Protein AF-K0VIV1-F1 (afdb_monomer_lite)

Foldseek 3Di:
DDDDDDDDPDPPVPVVPPPFPWDWDDDPQKIWTWGDDDNDIGTPDIDGDPD

Radius of gyration: 17.23 Å; chains: 1; bounding box: 35×34×38 Å

Structure (mmCIF, N/CA/C/O backbone):
data_AF-K0VIV1-F1
#
_entry.id   AF-K0VIV1-F1
#
loop_
_atom_site.group_PDB
_atom_site.id
_atom_site.type_symbol
_atom_site.label_atom_id
_atom_site.label_alt_id
_atom_site.label_comp_id
_atom_site.label_asym_id
_atom_site.label_entity_id
_atom_site.label_seq_id
_atom_site.pdbx_PDB_ins_code
_atom_site.Cartn_x
_atom_site.Cartn_y
_atom_site.Cartn_z
_atom_site.occupancy
_atom_site.B_iso_or_equiv
_atom_site.auth_seq_id
_atom_site.auth_comp_id
_atom_site.auth_asym_id
_atom_site.auth_atom_id
_atom_site.pdbx_PDB_model_num
ATOM 1 N N . MET A 1 1 ? -23.332 22.211 14.252 1.00 38.72 1 MET A N 1
ATOM 2 C CA . MET A 1 1 ? -22.415 22.249 15.409 1.00 38.72 1 MET A CA 1
ATOM 3 C C . MET A 1 1 ? -21.093 22.800 14.897 1.00 38.72 1 MET A C 1
ATOM 5 O O . MET A 1 1 ? -20.557 22.236 13.954 1.00 38.72 1 MET A O 1
ATOM 9 N N . GLN A 1 2 ? -20.691 23.984 15.376 1.00 35.12 2 GLN A N 1
ATOM 10 C CA . GLN A 1 2 ? -19.490 24.703 14.930 1.00 35.12 2 GLN A CA 1
ATOM 11 C C . GLN A 1 2 ? -18.216 23.917 15.283 1.00 35.12 2 GLN A C 1
ATOM 13 O O . GLN A 1 2 ? -18.013 23.599 16.451 1.00 35.12 2 GLN A O 1
ATOM 18 N N . ASN A 1 3 ? -17.338 23.662 14.305 1.00 39.78 3 ASN A N 1
ATOM 19 C CA . ASN A 1 3 ? -15.980 23.192 14.589 1.00 39.78 3 ASN A CA 1
ATOM 20 C C . ASN A 1 3 ? -15.104 24.390 14.960 1.00 39.78 3 ASN A C 1
ATOM 22 O O . ASN A 1 3 ? -14.564 25.087 14.102 1.00 39.78 3 ASN A O 1
ATOM 26 N N . SER A 1 4 ? -15.014 24.631 16.264 1.00 41.84 4 SER A N 1
ATOM 27 C CA . SER A 1 4 ? -14.084 25.577 16.866 1.00 41.84 4 SER A CA 1
ATOM 28 C C . SER A 1 4 ? -12.643 25.069 16.761 1.00 41.84 4 SER A C 1
ATOM 30 O O . SER A 1 4 ? -12.332 23.962 17.187 1.00 41.84 4 SER A O 1
ATOM 32 N N . SER A 1 5 ? -11.798 25.929 16.194 1.00 51.84 5 SER A N 1
ATOM 33 C CA . SER A 1 5 ? -10.378 26.180 16.468 1.00 51.84 5 SER A CA 1
ATOM 34 C C . SER A 1 5 ? -9.529 25.070 17.098 1.00 51.84 5 SER A C 1
ATOM 36 O O . SER A 1 5 ? -9.637 24.806 18.291 1.00 51.84 5 SER A O 1
ATOM 38 N N . VAL A 1 6 ? -8.518 24.596 16.361 1.00 55.53 6 VAL A N 1
ATOM 39 C CA . VAL A 1 6 ? -7.283 24.080 16.972 1.00 55.53 6 VAL A CA 1
ATOM 40 C C . VAL A 1 6 ? -6.079 24.686 16.255 1.00 55.53 6 VAL A C 1
ATOM 42 O O . VAL A 1 6 ? -5.736 24.318 15.137 1.00 55.53 6 VAL A O 1
ATOM 45 N N . SER A 1 7 ? -5.433 25.634 16.931 1.00 53.88 7 SER A N 1
ATOM 46 C CA . SER A 1 7 ? -4.037 25.992 16.707 1.00 53.88 7 SER A CA 1
ATOM 47 C C . SER A 1 7 ? -3.315 25.758 18.025 1.00 53.88 7 SER A C 1
ATOM 49 O O . SER A 1 7 ? -3.418 26.571 18.939 1.00 53.88 7 SER A O 1
ATOM 51 N N . ALA A 1 8 ? -2.584 24.654 18.127 1.00 48.69 8 ALA A N 1
ATOM 52 C CA . ALA A 1 8 ? -1.605 24.452 19.181 1.00 48.69 8 ALA A CA 1
ATOM 53 C C . ALA A 1 8 ? -0.412 23.708 18.584 1.00 48.69 8 ALA A C 1
ATOM 55 O O . ALA A 1 8 ? -0.536 22.588 18.096 1.00 48.69 8 ALA A O 1
ATOM 56 N N . ARG A 1 9 ? 0.743 24.379 18.584 1.00 59.84 9 ARG A N 1
ATOM 57 C CA . ARG A 1 9 ? 2.030 23.763 18.276 1.00 59.84 9 ARG A CA 1
ATOM 58 C C . ARG A 1 9 ? 2.326 22.727 19.354 1.00 59.84 9 ARG A C 1
ATOM 60 O O . ARG A 1 9 ? 2.526 23.077 20.511 1.00 59.84 9 ARG A O 1
ATOM 67 N N . GLY A 1 10 ? 2.353 21.474 18.953 1.00 50.88 10 GLY A N 1
ATOM 68 C CA . GLY A 1 10 ? 2.663 20.327 19.786 1.00 50.88 10 GLY A CA 1
ATOM 69 C C . GLY A 1 10 ? 2.286 19.115 18.964 1.00 50.88 10 GLY A C 1
ATOM 70 O O . GLY A 1 10 ? 1.221 19.115 18.355 1.00 50.88 10 GLY A O 1
ATOM 71 N N . GLU A 1 11 ? 3.184 18.144 18.861 1.00 58.81 11 GLU A N 1
ATOM 72 C CA . GLU A 1 11 ? 2.934 16.874 18.189 1.00 58.81 11 GLU A CA 1
ATOM 73 C C . GLU A 1 11 ? 1.779 16.166 18.903 1.00 58.81 11 GLU A C 1
ATOM 75 O O . GLU A 1 11 ? 1.969 15.350 19.801 1.00 58.81 11 GLU A O 1
ATOM 80 N N . VAL A 1 12 ? 0.547 16.514 18.534 1.00 56.09 12 VAL A N 1
ATOM 81 C CA . VAL A 1 12 ? -0.602 15.668 18.797 1.00 56.09 12 VAL A CA 1
ATOM 82 C C . VAL A 1 12 ? -0.272 14.400 18.034 1.00 56.09 12 VAL A C 1
ATOM 84 O O . VAL A 1 12 ? -0.239 14.412 16.803 1.00 56.09 12 VAL A O 1
ATOM 87 N N . ARG A 1 13 ? 0.053 13.318 18.750 1.00 57.59 13 ARG A N 1
ATOM 88 C CA . ARG A 1 13 ? -0.037 11.986 18.162 1.00 57.59 13 ARG A CA 1
ATOM 89 C C . ARG A 1 13 ? -1.484 11.852 17.734 1.00 57.59 13 ARG A C 1
ATOM 91 O O . ARG A 1 13 ? -2.371 11.636 18.551 1.00 57.59 13 ARG A O 1
ATOM 98 N N . LEU A 1 14 ? -1.706 12.112 16.457 1.00 59.53 14 LEU A N 1
ATOM 99 C CA . LEU A 1 14 ? -2.949 11.822 15.794 1.00 59.53 14 LEU A CA 1
ATOM 100 C C . LEU A 1 14 ? -3.076 10.307 15.921 1.00 59.53 14 LEU A C 1
ATOM 102 O O . LEU A 1 14 ? -2.341 9.576 15.267 1.00 59.53 14 LEU A O 1
ATOM 106 N N . GLU A 1 15 ? -3.946 9.828 16.803 1.00 53.41 15 GLU A N 1
ATOM 107 C CA . GLU A 1 15 ? -4.260 8.396 16.903 1.00 53.41 15 GLU A CA 1
ATOM 108 C C . GLU A 1 15 ? -4.788 7.855 15.552 1.00 53.41 15 GLU A C 1
ATOM 110 O O . GLU A 1 15 ? -4.746 6.660 15.290 1.00 53.41 15 GLU A O 1
ATOM 115 N N . GLU A 1 16 ? -5.175 8.742 14.623 1.00 52.47 16 GLU A N 1
ATOM 116 C CA . GLU A 1 16 ? -5.448 8.440 13.207 1.00 52.47 16 GLU A CA 1
ATOM 117 C C . GLU A 1 16 ? -4.216 7.983 12.391 1.00 52.47 16 GLU A C 1
ATOM 119 O O . GLU A 1 16 ? -4.362 7.462 11.278 1.00 52.47 16 GLU A O 1
ATOM 124 N N . PHE A 1 17 ? -3.009 8.194 12.922 1.00 53.09 17 PHE A N 1
ATOM 125 C CA . PHE A 1 17 ? -1.712 7.828 12.342 1.00 53.09 17 PHE A CA 1
ATOM 126 C C . PHE A 1 17 ? -1.042 6.698 13.127 1.00 53.09 17 PHE A C 1
A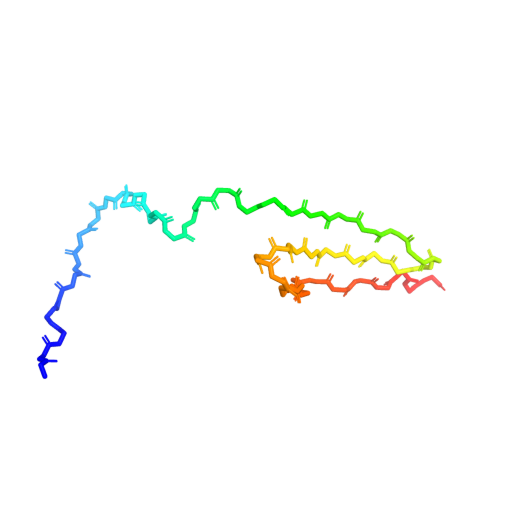TOM 128 O O . PHE A 1 17 ? 0.188 6.605 13.156 1.00 53.09 17 PHE A O 1
ATOM 135 N N . ASP A 1 18 ? -1.829 5.818 13.749 1.00 58.88 18 ASP A N 1
ATOM 136 C CA . ASP A 1 18 ? -1.305 4.517 14.155 1.00 58.88 18 ASP A CA 1
ATOM 137 C C . ASP A 1 18 ? -0.585 3.891 12.941 1.00 58.88 18 ASP A C 1
ATOM 139 O O . ASP A 1 18 ? -1.087 4.022 11.815 1.00 58.88 18 ASP A O 1
ATOM 143 N N . PRO A 1 19 ? 0.621 3.309 13.098 1.00 62.25 19 PRO A N 1
ATOM 144 C CA . PRO A 1 19 ? 1.431 2.872 11.970 1.00 62.25 19 PRO A CA 1
ATOM 145 C C . PRO A 1 19 ? 0.665 1.812 11.182 1.00 62.25 19 PRO A C 1
ATOM 147 O O . PRO A 1 19 ? 0.613 0.641 11.555 1.00 62.25 19 PRO A O 1
ATOM 150 N N . ARG A 1 20 ? 0.040 2.243 10.083 1.00 76.94 20 ARG A N 1
ATOM 151 C CA . ARG A 1 20 ? -0.722 1.360 9.207 1.00 76.94 20 ARG A CA 1
ATOM 152 C C . ARG A 1 20 ? 0.243 0.325 8.655 1.00 76.94 20 ARG A C 1
ATOM 154 O O . ARG A 1 20 ? 1.351 0.668 8.237 1.00 76.94 20 ARG A O 1
ATOM 161 N N . GLU A 1 21 ? -0.158 -0.943 8.680 1.00 87.38 21 GLU A N 1
ATOM 162 C CA . GLU A 1 21 ? 0.663 -2.025 8.147 1.00 87.38 21 GLU A CA 1
ATOM 163 C C . GLU A 1 21 ? 0.740 -1.883 6.618 1.00 87.38 21 GLU A C 1
ATOM 165 O O . GLU A 1 21 ? -0.077 -2.421 5.867 1.00 87.38 21 GLU A O 1
ATOM 170 N N . VAL A 1 22 ? 1.712 -1.098 6.149 1.00 92.12 22 VAL A N 1
ATOM 171 C CA . VAL A 1 22 ? 1.956 -0.895 4.724 1.00 92.12 22 VAL A CA 1
ATOM 172 C C . VAL A 1 22 ? 2.683 -2.112 4.179 1.00 92.12 22 VAL A C 1
ATOM 174 O O . VAL A 1 22 ? 3.816 -2.420 4.552 1.00 92.12 22 VAL A O 1
ATOM 177 N N . ARG A 1 23 ? 2.034 -2.782 3.235 1.00 94.62 23 ARG A N 1
ATOM 178 C CA . ARG A 1 23 ? 2.550 -3.948 2.531 1.00 94.62 23 ARG A CA 1
ATOM 179 C C . ARG A 1 23 ? 3.029 -3.559 1.140 1.00 94.62 23 ARG A C 1
ATOM 181 O O . ARG A 1 23 ? 2.552 -2.600 0.528 1.00 94.62 23 ARG A O 1
ATOM 188 N N . ARG A 1 24 ? 3.978 -4.341 0.626 1.00 95.44 24 ARG A N 1
ATOM 189 C CA . ARG A 1 24 ? 4.515 -4.205 -0.730 1.00 95.44 24 ARG A CA 1
ATOM 190 C C . ARG A 1 24 ? 4.319 -5.498 -1.510 1.00 95.44 24 ARG A C 1
ATOM 192 O O . ARG A 1 24 ? 4.663 -6.565 -1.012 1.00 95.44 24 ARG A O 1
ATOM 199 N N . ILE A 1 25 ? 3.834 -5.384 -2.744 1.00 96.06 25 ILE A N 1
ATOM 200 C CA . ILE A 1 25 ? 3.832 -6.469 -3.733 1.00 96.06 25 ILE A CA 1
ATOM 201 C C . ILE A 1 25 ? 4.641 -6.028 -4.953 1.00 96.06 25 ILE A C 1
ATOM 203 O O . ILE A 1 25 ? 4.516 -4.892 -5.412 1.00 96.06 25 ILE A O 1
ATOM 207 N N . LEU A 1 26 ? 5.451 -6.949 -5.473 1.00 96.12 26 LEU A N 1
ATOM 208 C CA . LEU A 1 26 ? 6.106 -6.827 -6.771 1.00 96.12 26 LEU A CA 1
ATOM 209 C C . LEU A 1 26 ? 5.372 -7.723 -7.770 1.00 96.12 26 LEU A C 1
ATOM 211 O O . LEU A 1 26 ? 5.250 -8.927 -7.547 1.00 96.12 26 LEU A O 1
ATOM 215 N N . ALA A 1 27 ? 4.880 -7.136 -8.858 1.00 93.44 27 ALA A N 1
ATOM 216 C CA . ALA A 1 27 ? 4.186 -7.841 -9.932 1.00 93.44 27 ALA A CA 1
ATOM 217 C C . ALA A 1 27 ? 4.809 -7.447 -11.277 1.00 93.44 27 ALA A C 1
ATOM 219 O O . ALA A 1 27 ? 4.517 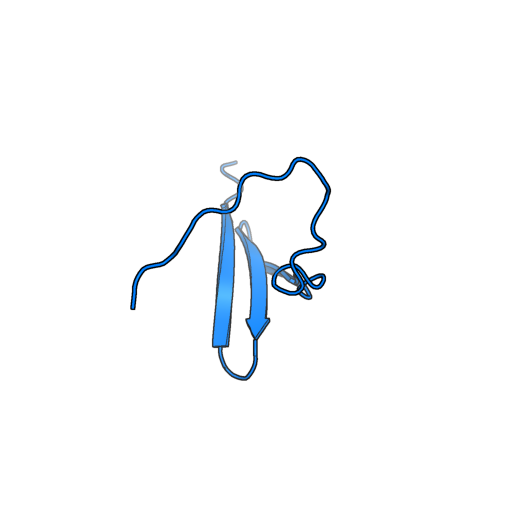-6.390 -11.837 1.00 93.44 27 ALA A O 1
ATOM 220 N N . GLY A 1 28 ? 5.714 -8.282 -11.790 1.00 93.88 28 GLY A N 1
ATOM 221 C CA . GLY A 1 28 ? 6.503 -7.942 -12.976 1.00 93.88 28 GLY A CA 1
ATOM 222 C C . GLY A 1 28 ? 7.312 -6.659 -12.754 1.00 93.88 28 GLY A C 1
ATOM 223 O O . GLY A 1 28 ? 8.118 -6.596 -11.832 1.00 93.88 28 GLY A O 1
ATOM 224 N N . ARG A 1 29 ? 7.073 -5.634 -13.584 1.00 94.88 29 ARG A N 1
ATOM 225 C CA . ARG A 1 29 ? 7.714 -4.305 -13.479 1.00 94.88 29 ARG A CA 1
ATOM 226 C C . ARG A 1 29 ? 6.962 -3.321 -12.578 1.00 94.88 29 ARG A C 1
ATOM 228 O O . ARG A 1 29 ? 7.263 -2.131 -12.599 1.00 94.88 29 ARG A O 1
ATOM 235 N N . TYR A 1 30 ? 5.954 -3.782 -11.846 1.00 95.75 30 TYR A N 1
ATOM 236 C CA . TYR A 1 30 ? 5.158 -2.927 -10.978 1.00 95.75 30 TYR A CA 1
ATOM 237 C C . TYR A 1 30 ? 5.501 -3.158 -9.509 1.00 95.75 30 TYR A C 1
ATOM 239 O O . TYR A 1 30 ? 5.536 -4.297 -9.041 1.00 95.75 30 TYR A O 1
ATOM 247 N N . GLU A 1 31 ? 5.689 -2.063 -8.775 1.00 96.25 31 GLU A N 1
ATOM 248 C CA . GLU A 1 31 ? 5.698 -2.042 -7.314 1.00 96.25 31 GLU A CA 1
ATOM 249 C C . GLU A 1 31 ? 4.394 -1.404 -6.829 1.00 96.25 31 GLU A C 1
ATOM 251 O O . GLU A 1 31 ? 4.094 -0.250 -7.142 1.00 96.25 31 GLU A O 1
ATOM 256 N N . LEU A 1 32 ? 3.631 -2.146 -6.031 1.00 96.12 32 LEU A N 1
ATOM 257 C CA . LEU A 1 32 ? 2.426 -1.658 -5.373 1.00 96.12 32 LEU A CA 1
ATOM 258 C C . LEU A 1 32 ? 2.672 -1.546 -3.872 1.00 96.12 32 LEU A C 1
ATOM 260 O O . LEU A 1 32 ? 3.093 -2.514 -3.234 1.00 96.12 32 LEU A O 1
ATOM 264 N N . ARG A 1 33 ? 2.340 -0.386 -3.306 1.00 96.12 33 ARG A N 1
ATOM 265 C CA . ARG A 1 33 ? 2.219 -0.184 -1.861 1.00 96.12 33 ARG A CA 1
ATOM 266 C C . ARG A 1 33 ? 0.758 -0.026 -1.499 1.00 96.12 33 ARG A C 1
ATOM 268 O O . ARG A 1 33 ? 0.058 0.808 -2.080 1.00 96.12 33 ARG A O 1
ATOM 275 N N . TYR A 1 34 ? 0.318 -0.823 -0.544 1.00 95.56 34 TYR A N 1
ATOM 276 C CA . TYR A 1 34 ? -1.064 -0.852 -0.103 1.00 95.56 34 TYR A CA 1
ATOM 277 C C . TYR A 1 34 ? -1.139 -1.137 1.389 1.00 95.56 34 TYR A C 1
ATOM 279 O O . TYR A 1 34 ? -0.182 -1.610 1.998 1.00 95.56 34 TYR A O 1
ATOM 287 N N . GLU A 1 35 ? -2.300 -0.880 1.957 1.00 94.62 35 GLU A N 1
ATOM 288 C CA . GLU A 1 35 ? -2.657 -1.282 3.311 1.00 94.62 35 GLU A CA 1
ATOM 289 C C . GLU A 1 35 ? -4.000 -2.007 3.280 1.00 94.62 35 GLU A C 1
ATOM 291 O O . GLU A 1 35 ? -4.808 -1.816 2.365 1.00 94.62 35 GLU A O 1
ATOM 296 N N . ILE A 1 36 ? -4.225 -2.857 4.275 1.00 92.81 36 ILE A N 1
ATOM 297 C CA . ILE A 1 36 ? -5.505 -3.528 4.480 1.00 92.81 36 ILE A CA 1
ATOM 298 C C . ILE A 1 36 ? -6.126 -2.931 5.734 1.00 92.81 36 ILE A C 1
ATOM 300 O O . ILE A 1 36 ? -5.519 -2.978 6.801 1.00 92.81 36 ILE A O 1
ATOM 304 N N . GLN A 1 37 ? -7.338 -2.399 5.614 1.00 91.12 37 GLN A N 1
ATOM 305 C CA . GLN A 1 37 ? -8.154 -2.046 6.770 1.00 91.12 37 GLN A CA 1
ATOM 306 C C . GLN A 1 37 ? -9.473 -2.799 6.687 1.00 91.12 37 GLN A C 1
ATOM 308 O O . GLN A 1 37 ? -10.208 -2.656 5.709 1.00 91.12 37 GLN A O 1
ATOM 313 N N . GLN A 1 38 ? -9.784 -3.585 7.719 1.00 89.44 38 GLN A N 1
ATOM 314 C CA . GLN A 1 38 ? -10.961 -4.458 7.735 1.00 89.44 38 GLN A CA 1
ATOM 315 C C . GLN A 1 38 ? -10.979 -5.351 6.476 1.00 89.44 38 GLN A C 1
ATOM 317 O O . GLN A 1 38 ? -10.078 -6.166 6.296 1.00 89.44 38 GLN A O 1
ATOM 322 N N . SER A 1 39 ? -11.963 -5.184 5.589 1.00 93.50 39 SER A N 1
ATOM 323 C CA . SER A 1 39 ? -12.080 -5.895 4.308 1.00 93.50 39 SER A CA 1
ATOM 324 C C . SER A 1 39 ? -11.687 -5.048 3.090 1.00 93.50 39 SER A C 1
ATOM 326 O O . SER A 1 39 ? -11.930 -5.457 1.956 1.00 93.50 39 SER A O 1
ATOM 328 N N . THR A 1 40 ? -11.118 -3.861 3.306 1.00 93.31 40 THR A N 1
ATOM 329 C CA . THR A 1 40 ? -10.800 -2.891 2.255 1.00 93.31 40 THR A CA 1
ATOM 330 C C . THR A 1 40 ? -9.297 -2.813 2.040 1.00 93.31 40 THR A C 1
ATOM 332 O O . THR A 1 40 ? -8.521 -2.636 2.979 1.00 93.31 40 THR A O 1
ATOM 335 N N . ILE A 1 41 ? -8.885 -2.909 0.779 1.00 94.94 41 ILE A N 1
ATOM 336 C CA . ILE A 1 41 ? -7.504 -2.680 0.359 1.00 94.94 41 ILE A CA 1
ATOM 337 C C . ILE A 1 41 ? -7.397 -1.243 -0.142 1.00 94.94 41 ILE A C 1
ATOM 339 O O . ILE A 1 41 ? -8.071 -0.871 -1.103 1.00 94.94 41 ILE A O 1
ATOM 343 N N . TYR A 1 42 ? -6.523 -0.452 0.471 1.00 93.81 42 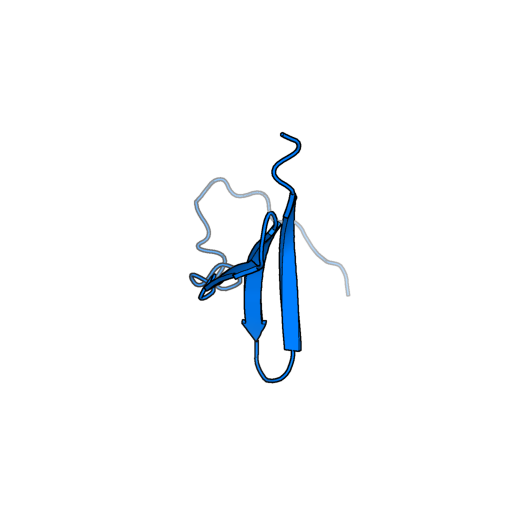TYR A N 1
ATOM 344 C CA . TYR A 1 42 ? -6.213 0.896 0.009 1.00 93.81 42 TYR A CA 1
ATOM 345 C C . TYR A 1 42 ? -4.903 0.882 -0.762 1.00 93.81 42 TYR A C 1
ATOM 347 O O . TYR A 1 42 ? -3.849 0.552 -0.220 1.00 93.81 42 TYR A O 1
ATOM 355 N N . VAL A 1 43 ? -4.963 1.265 -2.034 1.00 94.56 43 VAL A N 1
ATOM 356 C CA . VAL A 1 43 ? -3.767 1.475 -2.850 1.00 94.56 43 VAL A CA 1
ATOM 357 C C . VAL A 1 43 ? -3.191 2.844 -2.521 1.00 94.56 43 VAL A C 1
ATOM 359 O O . VAL A 1 43 ? -3.798 3.868 -2.817 1.00 94.56 43 VAL A O 1
ATOM 362 N N . LEU A 1 44 ? -2.002 2.856 -1.926 1.00 94.06 44 LEU A N 1
ATOM 363 C CA . LEU A 1 44 ? -1.311 4.090 -1.562 1.00 94.06 44 LEU A CA 1
ATOM 364 C C . LEU A 1 44 ? -0.474 4.607 -2.726 1.00 94.06 44 LEU A C 1
ATOM 366 O O . LEU A 1 44 ? -0.361 5.813 -2.947 1.00 94.06 44 LEU A O 1
ATOM 370 N N . ARG A 1 45 ? 0.170 3.687 -3.453 1.00 94.31 45 ARG A N 1
ATOM 371 C CA . ARG A 1 45 ? 1.092 4.039 -4.529 1.00 94.31 45 ARG A CA 1
ATOM 372 C C . ARG A 1 45 ? 1.326 2.880 -5.476 1.00 94.31 45 ARG A C 1
ATOM 374 O O . ARG A 1 45 ? 1.631 1.778 -5.029 1.00 94.31 45 ARG A O 1
ATOM 381 N N . LEU A 1 46 ? 1.268 3.168 -6.769 1.00 94.69 46 LEU A N 1
ATOM 382 C CA . LEU A 1 46 ? 1.658 2.257 -7.835 1.00 94.69 46 LEU A CA 1
ATOM 383 C C . LEU A 1 46 ? 2.830 2.875 -8.593 1.00 94.69 46 LEU A C 1
ATOM 385 O O . LEU A 1 46 ? 2.724 3.995 -9.088 1.00 94.69 46 LEU A O 1
ATOM 389 N N . TRP A 1 47 ? 3.930 2.139 -8.681 1.00 96.00 47 TRP A N 1
ATOM 390 C CA . TRP A 1 47 ? 5.078 2.481 -9.510 1.00 96.00 47 TRP A CA 1
ATOM 391 C C . TRP A 1 47 ? 5.241 1.452 -10.612 1.00 96.00 47 TRP A C 1
ATOM 393 O O . TRP A 1 47 ? 5.098 0.2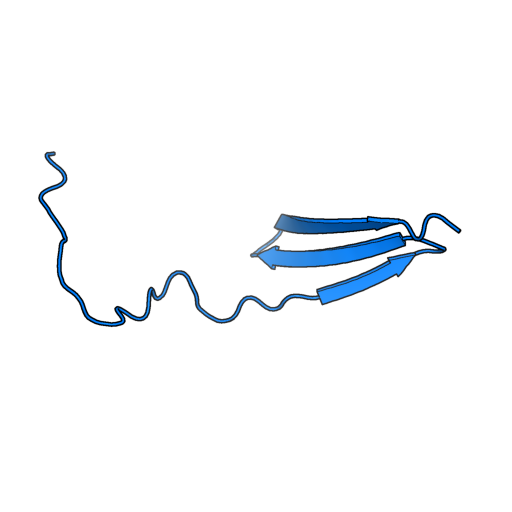56 -10.368 1.00 96.00 47 TRP A O 1
ATOM 403 N N . ARG A 1 48 ? 5.586 1.922 -11.807 1.00 94.06 48 ARG A N 1
ATOM 404 C CA . ARG A 1 48 ? 6.071 1.085 -12.900 1.00 94.06 48 ARG A CA 1
ATOM 405 C C . ARG A 1 48 ? 7.539 1.416 -13.124 1.00 94.06 48 ARG A C 1
ATOM 407 O O . ARG A 1 48 ? 7.900 2.589 -13.173 1.00 94.06 48 ARG A O 1
ATOM 414 N N . GLU A 1 49 ? 8.379 0.395 -13.234 1.00 86.44 49 GLU A N 1
ATOM 415 C CA . GLU A 1 49 ? 9.743 0.584 -13.710 1.00 86.44 49 GLU A CA 1
ATOM 416 C C . GLU A 1 49 ? 9.696 0.795 -15.230 1.00 86.44 49 GLU A C 1
ATOM 418 O O . GLU A 1 49 ? 9.525 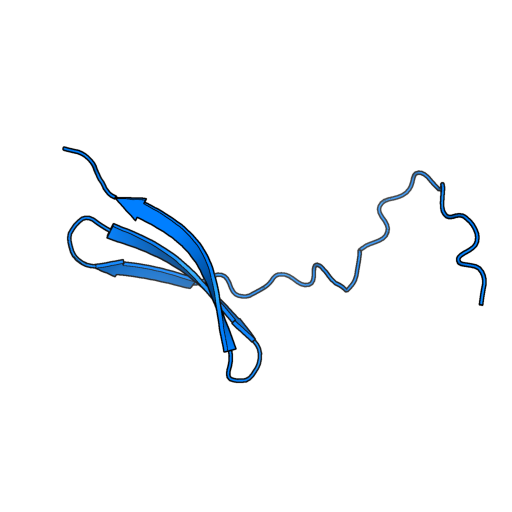-0.143 -16.017 1.00 86.44 49 GLU A O 1
ATOM 423 N N . ASP A 1 50 ? 9.806 2.060 -15.623 1.00 81.69 50 ASP A N 1
ATOM 424 C CA . ASP A 1 50 ? 9.889 2.523 -17.006 1.00 81.69 50 ASP A CA 1
ATOM 425 C C . ASP A 1 50 ? 11.329 2.344 -17.523 1.00 81.69 50 ASP A C 1
ATOM 427 O O . ASP A 1 50 ? 12.038 3.317 -17.762 1.00 81.69 50 ASP A O 1
ATOM 431 N N . ARG A 1 51 ? 11.806 1.098 -17.614 1.00 68.69 51 ARG A N 1
ATOM 432 C CA . ARG A 1 51 ? 13.014 0.779 -18.395 1.00 68.69 51 ARG A CA 1
ATOM 433 C C . ARG A 1 51 ? 12.691 0.540 -19.857 1.00 68.69 51 ARG A C 1
ATOM 435 O O . ARG A 1 51 ? 11.750 -0.258 -20.114 1.00 68.69 5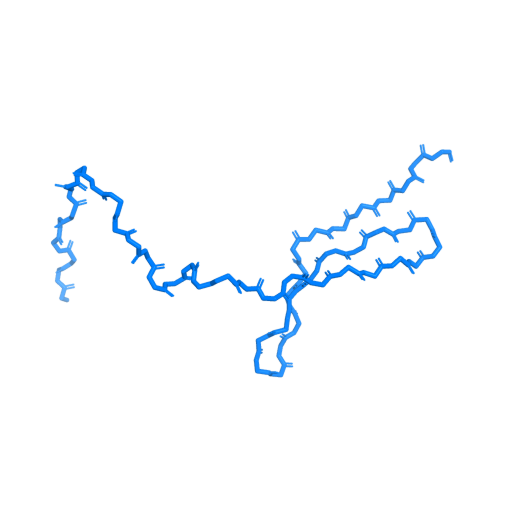1 ARG A O 1
#

Sequence (51 aa):
MQNSSVSARGEVRLEEFDPREVRRILAGRYELRYEIQQSTIYVLRLWREDR

pLDDT: mean 77.2, std 20.51, range [35.12, 96.25]

Secondary structure (DSSP, 8-state):
---------S----GGGS---EEEEEETTEEEEEEEETTEEEEEEEEE---